Protein AF-A0AAW9I6Q6-F1 (afdb_monomer)

Structure (mmCIF, N/CA/C/O backbone):
data_AF-A0AAW9I6Q6-F1
#
_entry.id   AF-A0AAW9I6Q6-F1
#
loop_
_atom_site.group_PDB
_atom_site.id
_atom_site.type_symbol
_atom_site.label_atom_id
_atom_site.label_alt_id
_atom_site.label_comp_id
_atom_site.label_asym_id
_atom_site.label_entity_id
_atom_site.label_seq_id
_atom_site.pdbx_PDB_ins_code
_atom_site.Cartn_x
_atom_site.Cartn_y
_atom_site.Cartn_z
_atom_site.occupancy
_atom_site.B_iso_or_equiv
_atom_site.auth_seq_id
_atom_site.auth_comp_id
_atom_site.auth_asym_id
_atom_site.auth_atom_id
_atom_site.pdbx_PDB_model_num
ATOM 1 N N . SER A 1 1 ? 11.466 -28.532 4.888 1.00 68.56 1 SER A N 1
ATOM 2 C CA . SER A 1 1 ? 10.497 -27.424 4.770 1.00 68.56 1 SER A CA 1
ATOM 3 C C . SER A 1 1 ? 9.948 -27.413 3.351 1.00 68.56 1 SER A C 1
ATOM 5 O O . SER A 1 1 ? 10.729 -27.482 2.410 1.00 68.56 1 SER A O 1
ATOM 7 N N . GLN A 1 2 ? 8.627 -27.407 3.170 1.00 80.06 2 GLN A N 1
ATOM 8 C CA . GLN A 1 2 ? 8.021 -27.382 1.835 1.00 80.06 2 GLN A CA 1
ATOM 9 C C . GLN A 1 2 ? 7.893 -25.923 1.390 1.00 80.06 2 GLN A C 1
ATOM 11 O O . GLN A 1 2 ? 7.178 -25.141 2.013 1.00 80.06 2 GLN A O 1
ATOM 16 N N . ARG A 1 3 ? 8.654 -25.523 0.366 1.00 78.38 3 ARG A N 1
ATOM 17 C CA . ARG A 1 3 ? 8.535 -24.176 -0.209 1.00 78.38 3 ARG A CA 1
ATOM 18 C C . ARG A 1 3 ? 7.221 -24.087 -0.981 1.00 78.38 3 ARG A C 1
ATOM 20 O O . ARG A 1 3 ? 6.815 -25.059 -1.615 1.00 78.38 3 ARG A O 1
ATOM 27 N N . ARG A 1 4 ? 6.569 -22.924 -0.933 1.00 81.50 4 ARG A N 1
ATOM 28 C CA . ARG A 1 4 ? 5.367 -22.662 -1.730 1.00 81.50 4 ARG A CA 1
ATOM 29 C C . ARG A 1 4 ? 5.718 -22.808 -3.213 1.00 81.50 4 ARG A C 1
ATOM 31 O O . ARG A 1 4 ? 6.662 -22.174 -3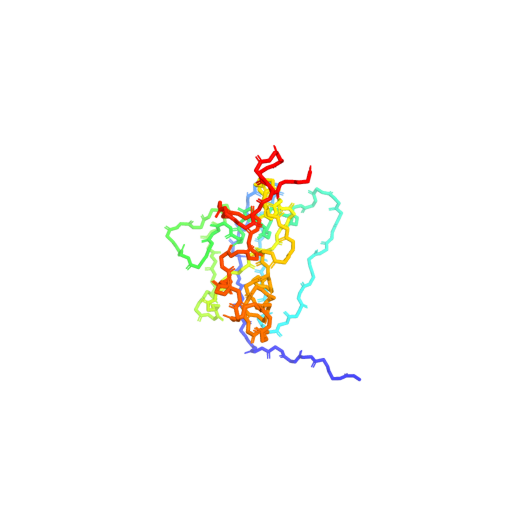.675 1.00 81.50 4 ARG A O 1
ATOM 38 N N . ALA A 1 5 ? 4.984 -23.656 -3.926 1.00 83.69 5 ALA A N 1
ATOM 39 C CA . ALA A 1 5 ? 5.107 -23.764 -5.373 1.00 83.69 5 ALA A CA 1
ATOM 40 C C . ALA A 1 5 ? 4.399 -22.572 -6.032 1.00 83.69 5 ALA A C 1
ATOM 42 O O . ALA A 1 5 ? 3.318 -22.171 -5.592 1.00 83.69 5 ALA A O 1
ATOM 43 N N . GLY A 1 6 ? 5.010 -22.005 -7.071 1.00 86.31 6 GLY A N 1
ATOM 44 C CA . GLY A 1 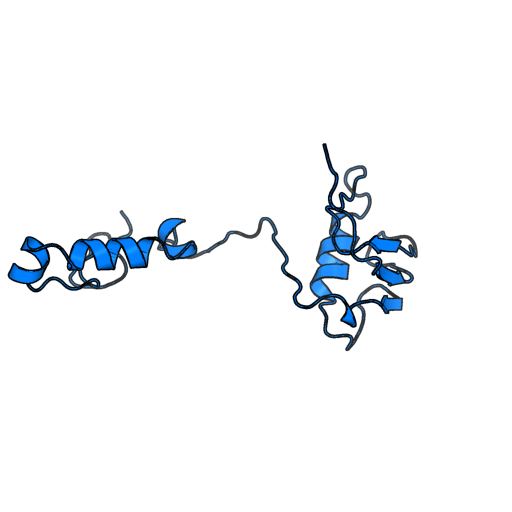6 ? 4.356 -20.994 -7.898 1.00 86.31 6 GLY A CA 1
ATOM 45 C C . GLY A 1 6 ? 3.161 -21.536 -8.664 1.00 86.31 6 GLY A C 1
ATOM 46 O O . GLY A 1 6 ? 2.957 -22.744 -8.765 1.00 86.31 6 GLY A O 1
ATOM 47 N N . ASN A 1 7 ? 2.408 -20.626 -9.272 1.00 91.44 7 ASN A N 1
ATOM 48 C CA . ASN A 1 7 ? 1.248 -20.970 -10.100 1.00 91.44 7 ASN A CA 1
ATOM 49 C C . ASN A 1 7 ? 1.588 -21.138 -11.599 1.00 91.44 7 ASN A C 1
ATOM 51 O O . ASN A 1 7 ? 0.680 -21.270 -12.414 1.00 91.44 7 ASN A O 1
ATOM 55 N N . GLY A 1 8 ? 2.876 -21.093 -11.966 1.00 92.81 8 GLY A N 1
ATOM 56 C CA . GLY A 1 8 ? 3.359 -21.211 -13.348 1.00 92.81 8 GLY A CA 1
ATOM 57 C C . GLY A 1 8 ? 3.151 -19.968 -14.223 1.00 92.81 8 GLY A C 1
ATOM 58 O O . GLY A 1 8 ? 3.551 -19.980 -15.382 1.00 92.81 8 GLY A O 1
ATOM 59 N N . ARG A 1 9 ? 2.551 -18.900 -13.688 1.00 96.00 9 ARG A N 1
ATOM 60 C CA . ARG A 1 9 ? 2.269 -17.652 -14.410 1.00 96.00 9 ARG A CA 1
ATOM 61 C C . ARG A 1 9 ? 3.360 -16.620 -14.138 1.00 96.00 9 ARG A C 1
ATOM 63 O O . ARG A 1 9 ? 3.998 -16.649 -13.084 1.00 96.00 9 ARG A O 1
ATOM 70 N N . LEU A 1 10 ? 3.558 -15.701 -15.077 1.00 96.25 10 LEU A N 1
ATOM 71 C CA . LEU A 1 10 ? 4.586 -14.663 -15.017 1.00 96.25 10 LEU A CA 1
ATOM 72 C C . LEU A 1 10 ? 3.949 -13.287 -15.207 1.00 96.25 10 LE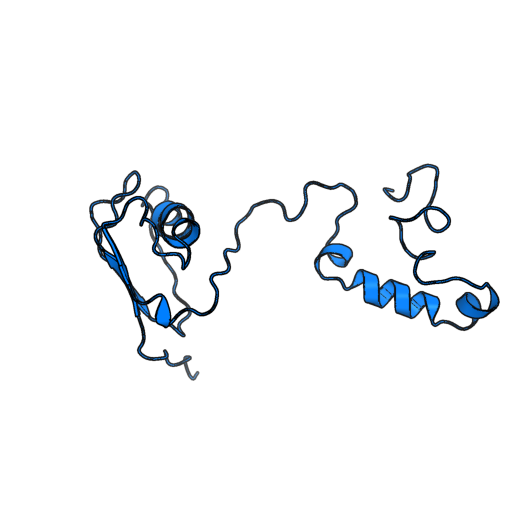U A C 1
ATOM 74 O O . LEU A 1 10 ? 2.984 -13.158 -15.952 1.00 96.25 10 LEU A O 1
ATOM 78 N N . LEU A 1 11 ? 4.524 -12.283 -14.555 1.00 95.25 11 LEU A N 1
ATOM 79 C CA . LEU A 1 11 ? 4.301 -10.872 -14.846 1.00 95.25 11 LEU A CA 1
ATOM 80 C C . LEU A 1 11 ? 5.602 -10.305 -15.414 1.00 95.25 11 LEU A C 1
ATOM 82 O O . LEU A 1 11 ? 6.624 -10.319 -14.724 1.00 95.25 11 LEU A O 1
ATOM 86 N N . THR A 1 12 ? 5.589 -9.846 -16.658 1.00 96.38 12 THR A N 1
ATOM 87 C CA . THR A 1 12 ? 6.803 -9.453 -17.380 1.00 96.38 12 THR A CA 1
ATOM 88 C C . THR A 1 12 ? 6.770 -7.975 -17.711 1.00 96.38 12 THR A C 1
ATOM 90 O O . THR A 1 12 ? 5.809 -7.494 -18.297 1.00 96.38 12 THR A O 1
ATOM 93 N N . ILE A 1 13 ? 7.840 -7.266 -17.356 1.00 95.50 13 ILE A N 1
ATOM 94 C CA . ILE A 1 13 ? 8.083 -5.879 -17.753 1.00 95.50 13 ILE A CA 1
ATOM 95 C C . ILE A 1 13 ? 9.056 -5.915 -18.931 1.00 95.50 13 ILE A C 1
ATOM 97 O O . ILE A 1 13 ? 10.190 -6.375 -18.771 1.00 95.50 13 ILE A O 1
ATOM 101 N N . GLU A 1 14 ? 8.620 -5.449 -20.097 1.00 96.06 14 GLU A N 1
ATOM 102 C CA . GLU A 1 14 ? 9.431 -5.354 -21.310 1.00 96.06 14 GLU A CA 1
ATOM 103 C C . GLU A 1 14 ? 10.086 -3.981 -21.428 1.00 96.06 14 GLU A C 1
ATOM 105 O O . GLU A 1 14 ? 9.409 -2.954 -21.374 1.00 96.06 14 GLU A O 1
ATOM 110 N N . ASP A 1 15 ? 11.396 -3.973 -21.672 1.00 96.62 15 ASP A N 1
ATOM 111 C CA . ASP A 1 15 ? 12.170 -2.768 -21.994 1.00 96.62 15 ASP A CA 1
ATOM 112 C C . ASP A 1 15 ? 11.962 -1.612 -20.995 1.00 96.62 15 ASP A C 1
ATOM 114 O O . ASP A 1 15 ? 11.612 -0.493 -21.358 1.00 96.62 15 ASP A O 1
ATOM 118 N N . ALA A 1 16 ? 12.146 -1.877 -19.703 1.00 96.75 16 ALA A N 1
ATOM 119 C CA . ALA A 1 16 ? 12.074 -0.867 -18.657 1.00 96.75 16 ALA A CA 1
ATOM 120 C C . ALA A 1 16 ? 13.248 0.120 -18.750 1.00 96.75 16 ALA A C 1
ATOM 122 O O . ALA A 1 16 ? 14.418 -0.254 -18.605 1.00 96.75 16 ALA A O 1
ATOM 123 N N . HIS A 1 17 ? 12.917 1.393 -18.939 1.00 96.25 17 HIS A N 1
ATOM 124 C CA . HIS A 1 17 ? 13.845 2.497 -19.187 1.00 96.25 17 HIS A CA 1
ATOM 125 C C . HIS A 1 17 ? 13.508 3.760 -18.368 1.00 96.25 17 HIS A C 1
ATOM 127 O O . HIS A 1 17 ? 14.016 4.846 -18.639 1.00 96.25 17 HIS A O 1
ATOM 133 N N . LEU A 1 18 ? 12.660 3.643 -17.338 1.00 95.31 18 LEU A N 1
ATOM 134 C CA . LEU A 1 18 ? 12.347 4.755 -16.439 1.00 95.31 18 LEU A CA 1
ATOM 135 C C . LEU A 1 18 ? 13.591 5.207 -15.641 1.00 95.31 18 LEU A C 1
ATOM 137 O O . LEU A 1 18 ? 14.248 4.405 -14.976 1.00 95.31 18 LEU A O 1
ATOM 141 N N . ARG A 1 19 ? 13.883 6.516 -15.652 1.00 93.88 19 ARG A N 1
ATOM 142 C CA . ARG A 1 19 ? 15.022 7.159 -14.959 1.00 93.88 19 ARG A CA 1
ATOM 143 C C . ARG A 1 19 ? 16.375 6.539 -15.332 1.00 93.88 19 ARG A C 1
ATOM 145 O O . ARG A 1 19 ? 16.898 6.825 -16.399 1.00 93.88 19 ARG A O 1
ATOM 152 N N . ASN A 1 20 ? 16.979 5.752 -14.440 1.00 92.12 20 ASN A N 1
ATOM 153 C CA . ASN A 1 20 ? 18.299 5.150 -14.636 1.00 92.12 20 ASN A CA 1
ATOM 154 C C . ASN A 1 20 ? 18.241 3.657 -15.003 1.00 92.12 20 ASN A C 1
ATOM 156 O O . ASN A 1 20 ? 19.286 2.997 -15.027 1.00 92.12 20 ASN A O 1
ATOM 160 N N . LEU A 1 21 ? 17.045 3.117 -15.266 1.00 96.06 21 LEU A N 1
ATOM 161 C CA . LEU A 1 21 ? 16.883 1.767 -15.797 1.00 96.06 21 LEU A CA 1
ATOM 162 C C . LEU A 1 21 ? 17.441 1.699 -17.224 1.00 96.06 21 LEU A C 1
ATOM 164 O O . LEU A 1 21 ? 17.232 2.593 -18.037 1.00 96.06 21 LEU A O 1
ATOM 168 N N . LYS A 1 22 ? 18.183 0.631 -17.519 1.00 95.62 22 LYS A N 1
ATOM 169 C CA . LYS A 1 22 ? 18.950 0.483 -18.762 1.00 95.62 22 LYS A CA 1
ATOM 170 C C . LYS A 1 22 ? 18.274 -0.484 -19.735 1.00 95.62 22 LYS A C 1
ATOM 172 O O . LYS A 1 22 ? 18.871 -1.507 -20.058 1.00 95.62 22 LYS A O 1
ATOM 177 N N . HIS A 1 23 ? 17.047 -0.183 -20.163 1.00 96.81 23 HIS A N 1
ATOM 178 C CA . HIS A 1 23 ? 16.310 -0.997 -21.144 1.00 96.81 23 HIS A CA 1
ATOM 179 C C . HIS A 1 23 ? 16.200 -2.478 -20.735 1.00 96.81 23 HIS A C 1
ATOM 181 O O . HIS A 1 23 ? 16.508 -3.397 -21.495 1.00 96.81 23 HIS A O 1
ATOM 187 N N . ILE A 1 24 ? 15.833 -2.727 -19.473 1.00 96.69 24 ILE A N 1
ATOM 188 C CA . ILE A 1 24 ? 15.837 -4.082 -18.904 1.00 96.69 24 ILE A CA 1
ATOM 189 C C . ILE A 1 24 ? 14.498 -4.785 -19.134 1.00 96.69 24 ILE A C 1
ATOM 191 O O . ILE A 1 24 ? 13.442 -4.198 -18.931 1.00 96.69 24 ILE A O 1
ATOM 195 N N . THR A 1 25 ? 14.534 -6.068 -19.490 1.00 97.31 25 THR A N 1
ATOM 196 C CA . THR A 1 25 ? 13.338 -6.924 -19.519 1.00 97.31 25 THR A CA 1
ATOM 197 C C . THR A 1 25 ? 13.424 -7.940 -18.389 1.00 97.31 25 THR A C 1
ATOM 199 O O . THR A 1 25 ? 14.433 -8.633 -18.261 1.00 97.31 25 THR A O 1
ATOM 202 N N . THR A 1 26 ? 12.392 -8.022 -17.549 1.00 96.25 26 THR A N 1
ATOM 203 C CA . THR A 1 26 ? 12.383 -8.906 -16.373 1.00 96.25 26 THR A CA 1
ATOM 204 C C . THR A 1 26 ? 11.019 -9.542 -16.157 1.00 96.25 26 THR A C 1
ATOM 206 O O . THR A 1 26 ? 9.994 -8.941 -16.465 1.00 96.25 26 THR A O 1
ATOM 209 N N . SER A 1 27 ? 11.007 -10.760 -15.614 1.00 96.69 27 SER A N 1
ATOM 210 C CA . SER A 1 27 ? 9.786 -11.519 -15.333 1.00 96.69 27 SER A CA 1
ATOM 211 C C . SER A 1 27 ? 9.706 -11.903 -13.860 1.00 96.69 27 SER A C 1
ATOM 213 O O . SER A 1 27 ? 10.664 -12.422 -13.286 1.00 96.69 27 SER A O 1
ATOM 215 N N . PHE A 1 28 ? 8.540 -11.684 -13.262 1.00 95.50 28 PHE A N 1
ATOM 216 C CA . PHE A 1 28 ? 8.218 -12.007 -11.879 1.00 95.50 28 PHE A CA 1
ATOM 217 C C . PHE A 1 28 ? 7.285 -13.225 -11.840 1.00 95.50 28 PHE A C 1
ATOM 219 O O . PHE A 1 28 ? 6.146 -13.130 -12.303 1.00 95.50 28 PHE A O 1
ATOM 226 N N . PRO A 1 29 ? 7.722 -14.381 -11.306 1.00 95.44 29 PRO A N 1
ATOM 227 C CA . PRO A 1 29 ? 6.862 -15.555 -11.212 1.00 95.44 29 PRO A CA 1
ATOM 228 C C . PRO A 1 29 ? 5.788 -15.396 -10.132 1.00 95.44 29 PRO A C 1
ATOM 230 O O . PRO A 1 29 ? 6.076 -15.196 -8.953 1.00 95.44 29 PRO A O 1
ATOM 233 N N . LEU A 1 30 ? 4.525 -15.543 -10.516 1.00 94.12 30 LEU A N 1
ATOM 234 C CA . LEU A 1 30 ? 3.397 -15.359 -9.612 1.00 94.12 30 LEU A CA 1
ATOM 235 C C . LEU A 1 30 ? 3.227 -16.553 -8.655 1.00 94.12 30 LEU A C 1
ATOM 237 O O . LEU A 1 30 ? 3.594 -17.699 -8.934 1.00 94.12 30 LEU A O 1
ATOM 241 N N . GLY A 1 31 ? 2.677 -16.272 -7.472 1.00 92.50 31 GLY A N 1
ATOM 242 C CA . GLY A 1 31 ? 2.547 -17.252 -6.386 1.00 92.50 31 GLY A CA 1
ATOM 243 C C . GLY A 1 31 ? 3.822 -17.461 -5.558 1.00 92.50 31 GLY A C 1
ATOM 244 O O . GLY A 1 31 ? 3.817 -18.287 -4.643 1.00 92.50 31 GLY A O 1
ATOM 245 N N . TRP A 1 32 ? 4.885 -16.701 -5.839 1.00 91.75 32 TRP A N 1
ATOM 246 C CA . TRP A 1 32 ? 6.136 -16.705 -5.081 1.00 91.75 32 TRP A CA 1
ATOM 247 C C . TRP A 1 32 ? 6.270 -15.474 -4.186 1.00 91.75 32 TRP A C 1
ATOM 249 O O . TRP A 1 32 ? 5.725 -14.411 -4.471 1.00 91.75 32 TRP A O 1
ATOM 259 N N . LEU A 1 33 ? 7.073 -15.614 -3.129 1.00 92.81 33 LEU A N 1
ATOM 260 C CA . LEU A 1 33 ? 7.687 -14.470 -2.463 1.00 92.81 33 LEU A CA 1
ATOM 261 C C . LEU A 1 33 ? 8.958 -14.104 -3.236 1.00 92.81 33 LEU A C 1
ATOM 263 O O . LEU A 1 33 ? 9.909 -14.888 -3.256 1.00 92.81 33 LEU A O 1
ATOM 267 N N . ILE A 1 34 ? 8.967 -12.935 -3.871 1.00 93.62 34 ILE A N 1
ATOM 268 C CA . ILE A 1 34 ? 10.094 -12.460 -4.678 1.00 93.62 34 ILE A CA 1
ATOM 269 C C . ILE A 1 34 ? 10.801 -11.334 -3.931 1.00 93.62 34 ILE A C 1
ATOM 271 O O . ILE A 1 34 ? 10.160 -10.417 -3.427 1.00 93.62 34 ILE A O 1
ATOM 275 N N . SER A 1 35 ? 12.131 -11.396 -3.891 1.00 95.44 35 SER A N 1
ATOM 276 C CA . SER A 1 35 ? 12.971 -10.315 -3.379 1.00 95.44 35 SER A CA 1
ATOM 277 C C . SER A 1 35 ? 13.765 -9.697 -4.523 1.00 95.44 35 SER A C 1
ATOM 279 O O . SER A 1 35 ? 14.423 -10.414 -5.277 1.00 95.44 35 SER A O 1
ATOM 281 N N . VAL A 1 36 ? 13.713 -8.370 -4.642 1.00 95.62 36 VAL A N 1
ATOM 282 C CA . VAL A 1 36 ? 14.532 -7.598 -5.584 1.00 95.62 36 VAL A CA 1
ATOM 283 C C . VAL A 1 36 ? 15.655 -6.932 -4.803 1.00 95.62 36 VAL A C 1
ATOM 285 O O . VAL A 1 36 ? 15.416 -6.097 -3.930 1.00 95.62 36 VAL A O 1
ATOM 288 N N . THR A 1 37 ? 16.893 -7.300 -5.115 1.00 96.00 37 THR A N 1
ATOM 289 C CA . THR A 1 37 ? 18.085 -6.873 -4.375 1.00 96.00 37 THR A CA 1
ATOM 290 C C . THR A 1 37 ? 19.036 -6.067 -5.258 1.00 96.00 37 THR A C 1
ATOM 292 O O . THR A 1 37 ? 18.859 -5.958 -6.470 1.00 96.00 37 THR A O 1
ATOM 295 N N . GLY A 1 38 ? 20.015 -5.410 -4.631 1.00 94.62 38 GLY A N 1
ATOM 296 C CA . GLY A 1 38 ? 20.984 -4.548 -5.309 1.00 94.62 38 GLY A CA 1
ATOM 297 C C . GLY A 1 38 ? 21.374 -3.332 -4.470 1.00 94.62 38 GLY A C 1
ATOM 298 O O . GLY A 1 38 ? 20.651 -2.939 -3.552 1.00 94.62 38 GLY A O 1
ATOM 299 N N . VAL A 1 39 ? 22.507 -2.714 -4.802 1.00 95.94 39 VAL A N 1
ATOM 300 C CA . VAL A 1 39 ? 23.057 -1.541 -4.095 1.00 95.94 39 VAL A CA 1
ATOM 301 C C . VAL A 1 39 ? 22.120 -0.327 -4.134 1.00 95.94 39 VAL A C 1
ATOM 303 O O . VAL A 1 39 ? 21.214 -0.249 -4.968 1.00 95.94 39 VAL A O 1
ATOM 306 N N . SER A 1 40 ? 22.298 0.633 -3.223 1.00 94.06 40 SER A N 1
ATOM 307 C CA . SER A 1 40 ? 21.535 1.889 -3.267 1.00 94.06 40 SER A CA 1
ATOM 308 C C . SER A 1 40 ? 21.711 2.586 -4.624 1.00 94.06 40 SER A C 1
ATOM 310 O O . SER A 1 40 ? 22.788 2.541 -5.211 1.00 94.06 40 SER A O 1
ATOM 312 N N . GLY A 1 41 ? 20.634 3.167 -5.158 1.00 93.00 41 GLY A N 1
ATOM 313 C CA . GLY A 1 41 ? 20.639 3.803 -6.481 1.00 93.00 41 GLY A CA 1
ATOM 314 C C . GLY A 1 41 ? 20.575 2.850 -7.683 1.00 93.00 41 GLY A C 1
ATOM 315 O O . GLY A 1 41 ? 20.470 3.317 -8.810 1.00 93.00 41 GLY A O 1
ATOM 316 N N . SER A 1 42 ? 20.550 1.525 -7.494 1.00 94.31 42 SER A N 1
ATOM 317 C CA . SER A 1 42 ? 20.522 0.561 -8.612 1.00 94.31 42 SER A CA 1
ATOM 318 C C . SER A 1 42 ? 19.203 0.496 -9.407 1.00 94.31 42 SER A C 1
ATOM 320 O O . SER A 1 42 ? 19.085 -0.333 -10.300 1.00 94.31 42 SER A O 1
ATOM 322 N N . GLY A 1 43 ? 18.195 1.307 -9.061 1.00 94.81 43 GLY A N 1
ATOM 323 C CA . GLY A 1 43 ? 16.908 1.358 -9.769 1.00 94.81 43 GLY A CA 1
ATOM 324 C C . GLY A 1 43 ? 15.803 0.433 -9.236 1.00 94.81 43 GLY A C 1
ATOM 325 O O . GLY A 1 43 ? 14.733 0.383 -9.826 1.00 94.81 43 GLY A O 1
ATOM 326 N N . LYS A 1 44 ? 16.000 -0.269 -8.106 1.00 95.62 44 LYS A N 1
ATOM 327 C CA . LYS A 1 44 ? 14.990 -1.196 -7.528 1.00 95.62 44 LYS A CA 1
ATOM 328 C C . LYS A 1 44 ? 13.644 -0.524 -7.252 1.00 95.62 44 LYS A C 1
ATOM 330 O O . LYS A 1 44 ? 12.612 -1.021 -7.683 1.00 95.62 44 LYS A O 1
ATOM 335 N N . SER A 1 45 ? 13.668 0.604 -6.538 1.00 93.94 45 SER A N 1
ATOM 336 C CA . SER A 1 45 ? 12.453 1.351 -6.200 1.00 93.94 45 SER A CA 1
ATOM 337 C C . SER A 1 45 ? 11.784 1.908 -7.451 1.00 93.94 45 SER A C 1
ATOM 339 O O . SER A 1 45 ? 10.568 1.871 -7.552 1.00 93.94 45 SER A O 1
ATOM 341 N N . THR A 1 46 ? 12.581 2.324 -8.437 1.00 94.81 46 THR A N 1
ATOM 342 C CA . THR A 1 46 ? 12.070 2.784 -9.730 1.00 94.81 46 THR A CA 1
ATOM 343 C C . THR A 1 46 ? 11.390 1.677 -10.513 1.00 94.81 46 THR A C 1
ATOM 345 O O . THR A 1 46 ? 10.323 1.901 -11.062 1.00 94.81 46 THR A O 1
ATOM 348 N N . LEU A 1 47 ? 11.947 0.469 -10.512 1.00 94.75 47 LEU A N 1
ATOM 349 C CA . LEU A 1 47 ? 11.322 -0.679 -11.156 1.00 94.75 47 LEU A CA 1
ATOM 350 C C . LEU A 1 47 ? 10.004 -1.083 -10.475 1.00 94.75 47 LEU A C 1
ATOM 352 O O . LEU A 1 47 ? 9.026 -1.364 -11.159 1.00 94.75 47 LEU A O 1
ATOM 356 N N . LEU A 1 48 ? 9.982 -1.142 -9.140 1.00 93.00 48 LEU A N 1
ATOM 357 C CA . LEU A 1 48 ? 8.845 -1.688 -8.392 1.00 93.00 48 LEU A CA 1
ATOM 358 C C . LEU A 1 48 ? 7.742 -0.666 -8.107 1.00 93.00 48 LEU A C 1
ATOM 360 O O . LEU A 1 48 ? 6.573 -0.975 -8.296 1.00 93.00 48 LEU A O 1
ATOM 364 N N . PHE A 1 49 ? 8.100 0.524 -7.633 1.00 91.31 49 PHE A N 1
ATOM 365 C CA . PHE A 1 49 ? 7.130 1.534 -7.216 1.00 91.31 49 PHE A CA 1
ATOM 366 C C . PHE A 1 49 ? 6.823 2.490 -8.364 1.00 91.31 49 PHE A C 1
ATOM 368 O O . PHE A 1 49 ? 5.688 2.571 -8.802 1.00 91.31 49 PHE A O 1
ATOM 375 N N . ASP A 1 50 ? 7.837 3.149 -8.924 1.00 91.12 50 ASP A N 1
ATOM 376 C CA . ASP A 1 50 ? 7.587 4.204 -9.916 1.00 91.12 50 ASP A CA 1
ATOM 377 C C . ASP A 1 50 ? 7.149 3.678 -11.295 1.00 91.12 50 ASP A C 1
ATOM 379 O O . ASP A 1 50 ? 6.587 4.432 -12.083 1.00 91.12 50 ASP A O 1
ATOM 383 N N . LEU A 1 51 ? 7.450 2.414 -11.607 1.00 92.25 51 LEU A N 1
ATOM 384 C CA . LEU A 1 51 ? 7.106 1.777 -12.878 1.00 92.25 51 LEU A CA 1
ATOM 385 C C . LEU A 1 51 ? 5.996 0.746 -12.682 1.00 92.25 51 LEU A C 1
ATOM 387 O O . LEU A 1 51 ? 4.897 0.938 -13.194 1.00 92.25 51 LEU A O 1
ATOM 391 N N . LEU A 1 52 ? 6.260 -0.349 -11.959 1.00 91.56 52 LEU A N 1
ATOM 392 C CA . LEU A 1 52 ? 5.294 -1.445 -11.858 1.00 91.56 52 LEU A CA 1
ATOM 393 C C . LEU A 1 52 ? 4.036 -1.046 -11.072 1.00 91.56 52 LEU A C 1
ATOM 395 O O . LEU A 1 52 ? 2.937 -1.392 -11.500 1.00 91.56 52 LEU A O 1
ATOM 399 N N . ALA A 1 53 ? 4.181 -0.330 -9.950 1.00 89.81 53 ALA A N 1
ATOM 400 C CA . ALA A 1 53 ? 3.031 0.060 -9.140 1.00 89.81 53 ALA A CA 1
ATOM 401 C C . ALA A 1 53 ? 2.166 1.137 -9.811 1.00 89.81 53 ALA A C 1
ATOM 403 O O . ALA A 1 53 ? 0.945 1.001 -9.832 1.00 89.81 53 ALA A O 1
ATOM 404 N N . GLU A 1 54 ? 2.798 2.156 -10.397 1.00 88.25 54 GLU A N 1
ATOM 405 C CA . GLU A 1 54 ? 2.105 3.249 -11.096 1.00 88.25 54 GLU A CA 1
ATOM 406 C C . GLU A 1 54 ? 1.469 2.817 -12.423 1.00 88.25 54 GLU A C 1
ATOM 408 O O . GLU A 1 54 ? 0.442 3.363 -12.813 1.00 88.25 54 GLU A O 1
ATOM 413 N N . SER A 1 55 ? 2.031 1.815 -13.112 1.00 84.38 55 SER A N 1
ATOM 414 C CA . SER A 1 55 ? 1.414 1.293 -14.343 1.00 84.38 55 SER A CA 1
ATOM 415 C C . SER A 1 55 ? 0.058 0.630 -14.075 1.00 84.38 55 SER A C 1
ATOM 417 O O . SER A 1 55 ? -0.776 0.579 -14.974 1.00 84.38 55 SER A O 1
ATOM 419 N N . GLY A 1 56 ? -0.175 0.134 -12.851 1.00 75.62 56 GLY A N 1
ATOM 420 C CA . GLY A 1 56 ? -1.409 -0.552 -12.470 1.00 75.62 56 GLY A CA 1
ATOM 421 C C . GLY A 1 56 ? -1.740 -1.763 -13.354 1.00 75.62 56 GLY A C 1
ATOM 422 O O . GLY A 1 56 ? -0.967 -2.175 -14.213 1.00 75.62 56 GLY A O 1
ATOM 423 N N . SER A 1 57 ? -2.925 -2.346 -13.160 1.00 67.50 57 SER A N 1
ATOM 424 C CA . SER A 1 57 ? -3.477 -3.345 -14.092 1.00 67.50 57 SER A CA 1
ATOM 425 C C . SER A 1 57 ? -4.090 -2.716 -15.348 1.00 67.50 57 SER A C 1
ATOM 427 O O . SER A 1 57 ? -4.505 -3.435 -16.257 1.00 67.50 57 SER A O 1
ATOM 429 N N . ASP A 1 58 ? -4.209 -1.388 -15.373 1.00 64.19 58 ASP A N 1
ATOM 430 C CA . ASP A 1 58 ? -4.884 -0.648 -16.429 1.00 64.19 58 ASP A CA 1
ATOM 431 C C . ASP A 1 58 ? -3.873 -0.314 -17.534 1.00 64.19 58 ASP A C 1
ATOM 433 O O . ASP A 1 58 ? -3.069 0.606 -17.429 1.00 64.19 58 ASP A O 1
ATOM 437 N N . GLN A 1 59 ? -3.889 -1.116 -18.600 1.00 62.41 59 GLN A N 1
ATOM 438 C CA . GLN A 1 59 ? -2.897 -1.140 -19.687 1.00 62.41 59 GLN A CA 1
ATOM 439 C C . GLN A 1 59 ? -2.875 0.130 -20.563 1.00 62.41 59 GLN A C 1
ATOM 441 O O . GLN A 1 59 ? -2.282 0.126 -21.642 1.00 62.41 59 GLN A O 1
ATOM 446 N N . SER A 1 60 ? -3.556 1.202 -20.152 1.00 59.72 60 SER A N 1
ATOM 447 C CA . SER A 1 60 ? -3.892 2.333 -21.016 1.00 59.72 60 SER A CA 1
ATOM 448 C C . SER A 1 60 ? -2.672 3.123 -21.491 1.00 59.72 60 SER A C 1
ATOM 450 O O . SER A 1 60 ? -2.702 3.622 -22.616 1.00 59.72 60 SER A O 1
ATOM 452 N N . THR A 1 61 ? -1.563 3.169 -20.740 1.00 65.75 61 THR A N 1
ATOM 453 C CA . THR A 1 61 ? -0.226 3.462 -21.296 1.00 65.75 61 THR A CA 1
ATOM 454 C C . THR A 1 61 ? 0.883 3.044 -20.314 1.00 65.75 61 THR A C 1
ATOM 456 O O . THR A 1 61 ? 0.967 3.624 -19.232 1.00 65.75 61 THR A O 1
ATOM 459 N N . PRO A 1 62 ? 1.765 2.083 -20.648 1.00 73.38 62 PRO A N 1
ATOM 460 C CA . PRO A 1 62 ? 2.913 1.758 -19.802 1.00 73.38 62 PRO A CA 1
ATOM 461 C C . PRO A 1 62 ? 3.857 2.965 -19.681 1.00 73.38 62 PRO A C 1
ATOM 463 O O . PRO A 1 62 ? 4.283 3.541 -20.683 1.00 73.38 62 PRO A O 1
ATOM 466 N N . ILE A 1 63 ? 4.199 3.355 -18.451 1.00 83.19 63 ILE A N 1
ATOM 467 C CA . ILE A 1 63 ? 5.113 4.475 -18.190 1.00 83.19 63 ILE A CA 1
ATOM 468 C C . ILE A 1 63 ? 6.532 3.931 -18.037 1.00 83.19 63 ILE A C 1
ATOM 470 O O . ILE A 1 63 ? 6.803 3.096 -17.179 1.00 83.19 63 ILE A O 1
ATOM 474 N N . GLY A 1 64 ? 7.464 4.417 -18.860 1.00 90.94 64 GLY A N 1
ATOM 475 C CA . GLY A 1 64 ? 8.888 4.084 -18.736 1.00 90.94 64 GLY A CA 1
ATOM 476 C C . GLY A 1 64 ? 9.225 2.606 -18.974 1.00 90.94 64 GLY A C 1
ATOM 477 O O . GLY A 1 64 ? 10.246 2.119 -18.482 1.00 90.94 64 GLY A O 1
ATOM 478 N N . CYS A 1 65 ? 8.372 1.900 -19.714 1.00 94.50 65 CYS A N 1
ATOM 479 C CA . CYS A 1 65 ? 8.628 0.590 -20.303 1.00 94.50 65 CYS A CA 1
ATOM 480 C C . CYS A 1 65 ? 7.870 0.456 -21.630 1.00 94.50 65 CYS A C 1
ATOM 482 O O . CYS A 1 65 ? 6.998 1.269 -21.934 1.00 94.50 65 CYS A O 1
ATOM 484 N N . LYS A 1 66 ? 8.205 -0.554 -22.434 1.00 94.06 66 LYS A N 1
ATOM 485 C CA . LYS A 1 66 ? 7.502 -0.831 -23.695 1.00 94.06 66 LYS A CA 1
ATOM 486 C C . LYS A 1 66 ? 6.135 -1.464 -23.451 1.00 94.06 66 LYS A C 1
ATOM 488 O O . LYS A 1 66 ? 5.165 -1.098 -24.106 1.00 94.06 66 LYS A O 1
ATOM 493 N N . ALA A 1 67 ? 6.070 -2.442 -22.552 1.00 92.69 67 ALA A N 1
ATOM 494 C CA . ALA A 1 67 ? 4.846 -3.160 -22.220 1.00 92.69 67 ALA A CA 1
ATOM 495 C C . ALA A 1 67 ? 4.987 -3.884 -20.880 1.00 92.69 67 ALA A C 1
ATOM 497 O O . ALA A 1 67 ? 6.093 -4.231 -20.463 1.00 92.69 67 ALA A O 1
ATOM 498 N N . ILE A 1 68 ? 3.851 -4.170 -20.245 1.00 93.00 68 ILE A N 1
ATOM 499 C CA . ILE A 1 68 ? 3.777 -5.112 -19.130 1.00 93.00 68 ILE A CA 1
ATOM 500 C C . ILE A 1 68 ? 2.732 -6.174 -19.477 1.00 93.00 68 ILE A C 1
ATOM 502 O O . ILE A 1 68 ? 1.583 -5.842 -19.767 1.00 93.00 68 ILE A O 1
ATOM 506 N N . THR A 1 69 ? 3.133 -7.443 -19.470 1.00 93.38 69 THR A N 1
ATOM 507 C CA . THR A 1 69 ? 2.293 -8.597 -19.834 1.00 93.38 69 THR A CA 1
ATOM 508 C C . THR A 1 69 ? 2.101 -9.529 -18.638 1.00 93.38 69 THR A C 1
ATOM 510 O O . THR A 1 69 ? 2.923 -9.541 -17.720 1.00 93.38 69 THR A O 1
ATOM 513 N N . GLY A 1 70 ? 1.007 -10.299 -18.614 1.00 93.12 70 GLY A N 1
ATOM 514 C CA . GLY A 1 70 ? 0.669 -11.185 -17.492 1.00 93.12 70 GLY A CA 1
ATOM 515 C C . GLY A 1 70 ? -0.302 -10.587 -16.466 1.00 93.12 70 GLY A C 1
ATOM 516 O O . GLY A 1 70 ? -0.583 -11.218 -15.443 1.00 93.12 70 GLY A O 1
ATOM 517 N N . TRP A 1 71 ? -0.837 -9.386 -16.717 1.00 91.69 71 TRP A N 1
ATOM 518 C CA . TRP A 1 71 ? -1.817 -8.727 -15.842 1.00 91.69 71 TRP A CA 1
ATOM 519 C C . TRP A 1 71 ? -3.111 -9.522 -15.673 1.00 91.69 71 TRP A C 1
ATOM 521 O O . TRP A 1 71 ? -3.702 -9.493 -14.601 1.00 91.69 71 TRP A O 1
ATOM 531 N N . GLU A 1 72 ? -3.517 -10.309 -16.668 1.00 91.12 72 GLU A N 1
ATOM 532 C CA . GLU A 1 72 ? -4.675 -11.209 -16.591 1.00 91.12 72 GLU A CA 1
ATOM 533 C C . GLU A 1 72 ? -4.543 -12.272 -15.486 1.00 91.12 72 GLU A C 1
ATOM 535 O O . GLU A 1 72 ? -5.524 -12.879 -15.054 1.00 91.12 72 GLU A O 1
ATOM 540 N N . SER A 1 73 ? -3.320 -12.495 -15.004 1.00 92.19 73 SER A N 1
ATOM 541 C CA . SER A 1 73 ? -3.020 -13.394 -13.894 1.00 92.19 73 SER A CA 1
ATOM 542 C C . SER A 1 73 ? -3.000 -12.700 -12.526 1.00 92.19 73 SER A C 1
ATOM 544 O O . SER A 1 73 ? -2.823 -13.385 -11.513 1.00 92.19 73 SER A O 1
ATOM 546 N N . VAL A 1 74 ? -3.180 -11.377 -12.481 1.00 89.94 74 VAL A N 1
ATOM 547 C CA . VAL A 1 74 ? -3.131 -10.534 -11.280 1.00 89.94 74 VAL A CA 1
ATOM 548 C C . VAL A 1 74 ? -4.515 -9.936 -11.029 1.00 89.94 74 VAL A C 1
ATOM 550 O O . VAL A 1 74 ? -4.978 -9.081 -11.770 1.00 89.94 74 VAL A O 1
ATOM 553 N N . GLY A 1 75 ? -5.187 -10.381 -9.963 1.00 89.00 75 GLY A N 1
ATOM 554 C CA . GLY A 1 75 ? -6.534 -9.893 -9.637 1.00 89.00 75 GLY A CA 1
ATOM 555 C C . GLY A 1 75 ? -6.551 -8.486 -9.036 1.00 89.00 75 GLY A C 1
ATOM 556 O O . GLY A 1 75 ? -7.398 -7.673 -9.384 1.00 89.00 75 GLY A O 1
ATOM 557 N N . GLN A 1 76 ? -5.616 -8.196 -8.132 1.00 88.62 76 GLN A N 1
ATOM 558 C CA . GLN A 1 76 ? -5.468 -6.881 -7.518 1.00 88.62 76 GLN A CA 1
ATOM 559 C C . GLN A 1 76 ? -3.992 -6.611 -7.247 1.00 88.62 76 GLN A C 1
ATOM 561 O O . GLN A 1 76 ? -3.268 -7.482 -6.758 1.00 88.62 76 GLN A O 1
ATOM 566 N N . LEU A 1 77 ? -3.571 -5.384 -7.530 1.00 88.69 77 LEU A N 1
ATOM 567 C CA . LEU A 1 77 ? -2.276 -4.860 -7.139 1.00 88.69 77 LEU A CA 1
ATOM 568 C C . LEU A 1 77 ? -2.434 -4.048 -5.850 1.00 88.69 77 LEU A C 1
ATOM 570 O O . LEU A 1 77 ? -3.257 -3.137 -5.779 1.00 88.69 77 LEU A O 1
ATOM 574 N N . ILE A 1 78 ? -1.656 -4.395 -4.826 1.00 90.38 78 ILE A N 1
ATOM 575 C CA . ILE A 1 78 ? -1.602 -3.659 -3.562 1.00 90.38 78 ILE A CA 1
ATOM 576 C C . ILE A 1 78 ? -0.156 -3.253 -3.330 1.00 90.38 78 ILE A C 1
ATOM 578 O O . ILE A 1 78 ? 0.724 -4.107 -3.205 1.00 90.38 78 ILE A O 1
ATOM 582 N N . THR A 1 79 ? 0.065 -1.949 -3.237 1.00 89.94 79 THR A N 1
ATOM 583 C CA . THR A 1 79 ? 1.369 -1.373 -2.924 1.00 89.94 79 THR A CA 1
ATOM 584 C C . THR A 1 79 ? 1.391 -0.980 -1.459 1.00 89.94 79 THR A C 1
ATOM 586 O O . THR A 1 79 ? 0.513 -0.262 -0.989 1.00 89.94 79 THR A O 1
ATOM 589 N N . VAL A 1 80 ? 2.397 -1.464 -0.736 1.00 88.44 80 VAL A N 1
ATOM 590 C CA . VAL A 1 80 ? 2.657 -1.073 0.651 1.00 88.44 80 VAL A CA 1
ATOM 591 C C . VAL A 1 80 ? 3.998 -0.359 0.673 1.00 88.44 80 VAL A C 1
ATOM 593 O O . VAL A 1 80 ? 5.031 -0.967 0.387 1.00 88.44 80 VAL A O 1
ATOM 596 N N . ASP A 1 81 ? 3.970 0.933 0.975 1.00 84.31 81 ASP A N 1
ATOM 597 C CA . ASP A 1 81 ? 5.139 1.801 1.023 1.00 84.31 81 ASP A CA 1
ATOM 598 C C . ASP A 1 81 ? 5.360 2.356 2.444 1.00 84.31 81 ASP A C 1
ATOM 600 O O . ASP A 1 81 ? 4.799 1.865 3.426 1.00 84.31 81 ASP A O 1
ATOM 604 N N . GLN A 1 82 ? 6.240 3.350 2.564 1.00 79.69 82 GLN A N 1
ATOM 605 C CA . GLN A 1 82 ? 6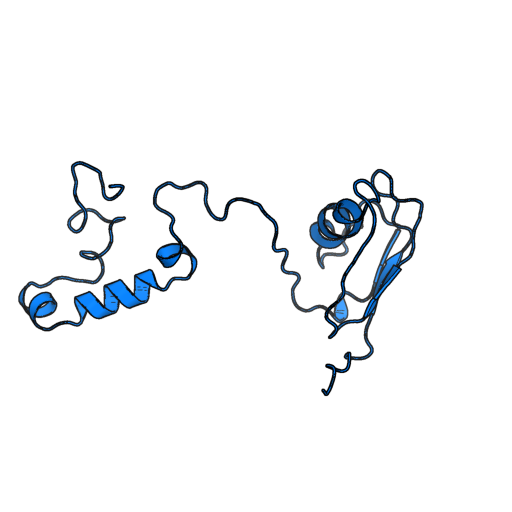.513 4.040 3.829 1.00 79.69 82 GLN A CA 1
ATOM 606 C C . GLN A 1 82 ? 5.706 5.334 3.978 1.00 79.69 82 GLN A C 1
ATOM 608 O O . GLN A 1 82 ? 6.010 6.149 4.854 1.00 79.69 82 GLN A O 1
ATOM 613 N N . SER A 1 83 ? 4.707 5.563 3.124 1.00 79.94 83 SER A N 1
ATOM 614 C CA . SER A 1 83 ? 3.863 6.740 3.248 1.00 79.94 83 SER A CA 1
ATOM 615 C C . SER A 1 83 ? 3.125 6.683 4.588 1.00 79.94 83 SER A C 1
ATOM 617 O O . SER A 1 83 ? 2.650 5.621 5.001 1.00 79.94 83 SER A O 1
ATOM 619 N N . PRO A 1 84 ? 3.039 7.806 5.321 1.00 72.69 84 PRO A N 1
ATOM 620 C CA . PRO A 1 84 ? 2.351 7.818 6.599 1.00 72.69 84 PRO A CA 1
ATOM 621 C C . PRO A 1 84 ? 0.892 7.409 6.398 1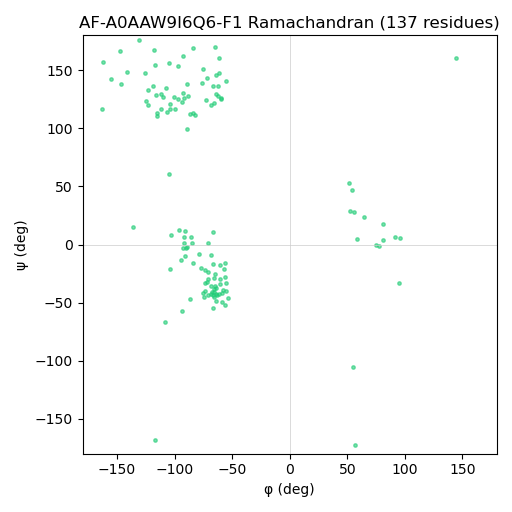.00 72.69 84 PRO A C 1
ATOM 623 O O . PRO A 1 84 ? 0.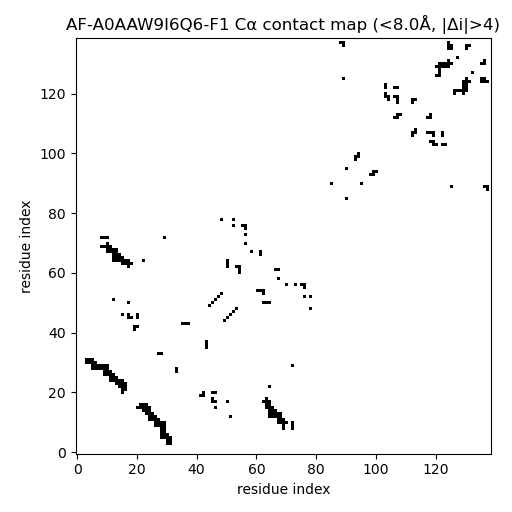168 8.014 5.610 1.00 72.69 84 PRO A O 1
ATOM 626 N N . VAL A 1 85 ? 0.471 6.397 7.160 1.00 67.31 85 VAL A N 1
ATOM 627 C CA . VAL A 1 85 ? -0.854 5.761 7.079 1.00 67.31 85 VAL A CA 1
ATOM 628 C C . VAL A 1 85 ? -2.002 6.764 7.263 1.00 67.31 85 VAL A C 1
ATOM 630 O O . VAL A 1 85 ? -3.095 6.581 6.736 1.00 67.31 85 VAL A O 1
ATOM 633 N N . SER A 1 86 ? -1.763 7.852 7.994 1.00 61.53 86 SER A N 1
ATOM 634 C CA . SER A 1 86 ? -2.686 8.975 8.093 1.00 61.53 86 SER A CA 1
ATOM 635 C C . SER A 1 86 ? -1.936 10.251 8.450 1.00 61.53 86 SER A C 1
ATOM 637 O O . SER A 1 86 ? -1.014 10.238 9.263 1.00 61.53 86 SER A O 1
ATOM 639 N N . ARG A 1 87 ? -2.363 11.374 7.865 1.00 62.78 87 ARG A N 1
ATOM 640 C CA . ARG A 1 87 ? -1.939 12.725 8.272 1.00 62.78 87 ARG A CA 1
ATOM 641 C C . ARG A 1 87 ? -2.856 13.330 9.343 1.00 62.78 87 ARG A C 1
ATOM 643 O O . ARG A 1 87 ? -2.611 14.445 9.793 1.00 62.78 87 ARG A O 1
ATOM 650 N N . MET A 1 88 ? -3.930 12.638 9.727 1.00 66.56 88 MET A N 1
ATOM 651 C CA . MET A 1 88 ? -4.903 13.136 10.697 1.00 66.56 88 MET A CA 1
ATOM 652 C C . MET A 1 88 ? -4.484 12.772 12.119 1.00 66.56 88 MET A C 1
ATOM 654 O O . MET A 1 88 ? -4.300 11.603 12.442 1.00 66.56 88 MET A O 1
ATOM 658 N N . GLN A 1 89 ? -4.440 13.773 13.000 1.00 63.09 89 GLN A N 1
ATOM 659 C CA . GLN A 1 89 ? -4.097 13.622 14.423 1.00 63.09 89 GLN A CA 1
ATOM 660 C C . GLN A 1 89 ? -4.996 12.628 15.182 1.00 63.09 89 GLN A C 1
ATOM 662 O O . GLN A 1 89 ? -4.613 12.113 16.224 1.00 63.09 89 GLN A O 1
ATOM 667 N N . ARG A 1 90 ? -6.193 12.346 14.655 1.00 72.94 90 ARG A N 1
ATOM 668 C CA . ARG A 1 90 ? -7.179 11.422 15.237 1.00 72.94 90 ARG A CA 1
ATOM 669 C C . ARG A 1 90 ? -7.009 9.971 14.776 1.00 72.94 90 ARG A C 1
ATOM 671 O O . ARG A 1 90 ? -7.777 9.108 15.192 1.00 72.94 90 ARG A O 1
ATOM 678 N N . SER A 1 91 ? -6.050 9.692 13.899 1.00 78.75 91 SER A N 1
ATOM 679 C CA . SER A 1 91 ? -5.785 8.339 13.423 1.00 78.75 91 SER A CA 1
ATOM 680 C C . SER A 1 91 ? -4.736 7.652 14.283 1.00 78.75 91 SER A C 1
ATOM 682 O O . SER A 1 91 ? -3.617 8.127 14.442 1.00 78.75 91 SER A O 1
ATOM 684 N N . ASN A 1 92 ? -5.090 6.477 14.780 1.00 82.56 92 ASN A N 1
ATOM 685 C CA . ASN A 1 92 ? -4.179 5.532 15.407 1.00 82.56 92 ASN A CA 1
ATOM 686 C C . ASN A 1 92 ? -4.382 4.126 14.817 1.00 82.56 92 ASN A C 1
ATOM 688 O O . ASN A 1 92 ? -5.286 3.889 14.010 1.00 82.56 92 ASN A O 1
ATOM 692 N N . ILE A 1 93 ? -3.553 3.177 15.249 1.00 84.31 93 ILE A N 1
ATOM 693 C CA . ILE A 1 93 ? -3.598 1.783 14.784 1.00 84.31 93 ILE A CA 1
ATOM 694 C C . ILE A 1 93 ? -4.989 1.162 14.977 1.00 84.31 93 ILE A C 1
ATOM 696 O O . ILE A 1 93 ? -5.469 0.464 14.087 1.00 84.31 93 ILE A O 1
ATOM 700 N N . ALA A 1 94 ? -5.668 1.445 16.093 1.00 82.62 94 ALA A N 1
ATOM 701 C CA . ALA A 1 94 ? -6.989 0.889 16.380 1.00 82.62 94 ALA A CA 1
ATOM 702 C C . ALA A 1 94 ? -8.071 1.432 15.432 1.00 82.62 94 ALA A C 1
ATOM 704 O O . ALA A 1 94 ? -8.963 0.686 15.038 1.00 82.62 94 ALA A O 1
ATOM 705 N N . THR A 1 95 ? -7.990 2.707 15.036 1.00 83.00 95 THR A N 1
ATOM 706 C CA . THR A 1 95 ? -8.888 3.275 14.014 1.00 83.00 95 THR A CA 1
ATOM 707 C C . THR A 1 95 ? -8.555 2.802 12.604 1.00 83.00 9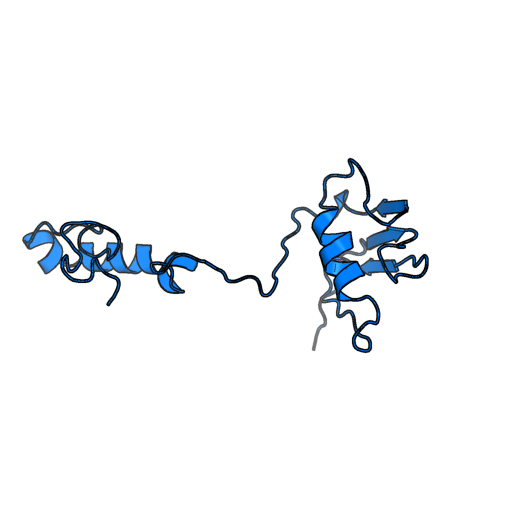5 THR A C 1
ATOM 709 O O . THR A 1 95 ? -9.462 2.633 11.802 1.00 83.00 95 THR A O 1
ATOM 712 N N . TYR A 1 96 ? -7.276 2.563 12.300 1.00 81.56 96 TYR A N 1
ATOM 713 C CA . TYR A 1 96 ? -6.847 2.117 10.973 1.00 81.56 96 TYR A CA 1
ATOM 714 C C . TYR A 1 96 ? -7.210 0.653 10.701 1.00 81.56 96 TYR A C 1
ATOM 716 O O . TYR A 1 96 ? -7.643 0.304 9.612 1.00 81.56 96 TYR A O 1
ATOM 724 N N . THR A 1 97 ? -7.060 -0.201 11.712 1.00 86.38 97 THR A N 1
ATOM 725 C CA . THR A 1 97 ? -7.381 -1.637 11.637 1.00 86.38 97 THR A CA 1
ATOM 726 C C . THR A 1 97 ? -8.857 -1.943 11.905 1.00 86.38 97 THR A C 1
ATOM 728 O O . THR A 1 97 ? -9.233 -3.108 11.961 1.00 86.38 97 THR A O 1
ATOM 731 N N . ASP A 1 98 ? -9.674 -0.912 12.139 1.00 88.00 98 ASP A N 1
ATOM 732 C CA . ASP A 1 98 ? -11.085 -0.977 12.553 1.00 88.00 98 ASP A CA 1
ATOM 733 C C . ASP A 1 98 ? -11.367 -1.734 13.873 1.00 88.00 98 ASP A C 1
ATOM 735 O O . ASP A 1 98 ? -12.506 -1.833 14.337 1.00 88.00 98 ASP A O 1
ATOM 739 N N . VAL A 1 99 ? -10.321 -2.175 14.581 1.00 92.62 99 VAL A N 1
ATOM 740 C CA . VAL A 1 99 ? -10.430 -2.780 15.920 1.00 92.62 99 VAL A CA 1
ATOM 741 C C . VAL A 1 99 ? -11.155 -1.844 16.892 1.00 92.62 99 VAL A C 1
ATOM 743 O O . VAL A 1 99 ? -11.918 -2.296 17.748 1.00 92.62 99 VAL A O 1
ATOM 746 N N . TYR A 1 100 ? -10.990 -0.529 16.737 1.00 93.31 100 TYR A N 1
ATOM 747 C CA . TYR A 1 100 ? -11.673 0.454 17.571 1.00 93.31 100 TYR A CA 1
ATOM 748 C C . TYR A 1 100 ? -13.201 0.369 17.469 1.00 93.31 100 TYR A C 1
ATOM 750 O O . TYR A 1 100 ? -13.892 0.573 18.466 1.00 93.31 100 TYR A O 1
ATOM 758 N N . THR A 1 101 ? -13.757 0.030 16.305 1.00 93.19 101 THR A N 1
ATOM 759 C CA . THR A 1 101 ? -15.206 -0.156 16.146 1.00 93.19 101 THR A CA 1
ATOM 760 C C . THR A 1 101 ? -15.708 -1.329 16.976 1.00 93.19 101 THR A C 1
ATOM 762 O O . THR A 1 101 ? -16.710 -1.195 17.684 1.00 93.19 101 THR A O 1
ATOM 765 N N . HIS A 1 102 ? -14.974 -2.439 16.981 1.00 95.25 102 HIS A N 1
ATOM 766 C CA . HIS A 1 102 ? -15.303 -3.593 17.814 1.00 95.25 102 HIS A CA 1
ATOM 767 C C . HIS A 1 102 ? -15.226 -3.266 19.306 1.00 95.25 102 HIS A C 1
ATOM 769 O O . HIS A 1 102 ? -16.153 -3.595 20.045 1.00 95.25 102 HIS A O 1
ATOM 775 N N . ILE A 1 103 ? -14.183 -2.549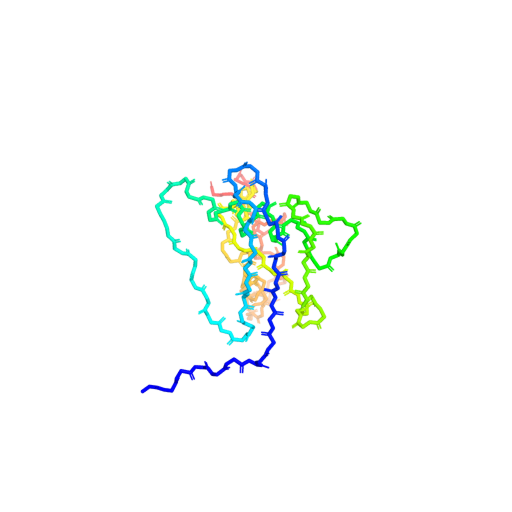 19.736 1.00 95.12 103 ILE A N 1
ATOM 776 C CA . ILE A 1 103 ? -14.035 -2.105 21.129 1.00 95.12 103 ILE A CA 1
ATOM 777 C C . ILE A 1 103 ? -15.229 -1.236 21.545 1.00 95.12 103 ILE A C 1
ATOM 779 O O . ILE A 1 103 ? -15.853 -1.500 22.570 1.00 95.12 103 ILE A O 1
ATOM 783 N N . ARG A 1 104 ? -15.603 -0.234 20.740 1.00 95.88 104 ARG A N 1
ATOM 784 C CA . ARG A 1 104 ? -16.737 0.658 21.048 1.00 95.88 104 ARG A CA 1
ATOM 785 C C . ARG A 1 104 ? -18.063 -0.086 21.154 1.00 95.88 104 ARG A C 1
ATOM 787 O O . ARG A 1 104 ? -18.850 0.195 22.055 1.00 95.88 104 ARG A O 1
ATOM 794 N N . ASN A 1 105 ? -18.309 -1.025 20.242 1.00 96.69 105 ASN A N 1
ATOM 795 C CA . ASN A 1 105 ? -19.515 -1.848 20.268 1.00 96.69 105 ASN A CA 1
ATOM 796 C C . ASN A 1 105 ? -19.539 -2.768 21.492 1.00 96.69 105 ASN A C 1
ATOM 798 O O . ASN A 1 105 ? -20.593 -2.943 22.099 1.00 96.69 105 ASN A O 1
ATOM 802 N N . TRP A 1 106 ? -18.385 -3.312 21.882 1.00 96.81 106 TRP A N 1
ATOM 803 C CA . TRP A 1 106 ? -18.265 -4.131 23.081 1.00 96.81 106 TRP A CA 1
ATOM 804 C C . TRP A 1 106 ? -18.558 -3.328 24.353 1.00 96.81 106 TRP A C 1
ATOM 806 O O . TRP A 1 106 ? -19.417 -3.742 25.129 1.00 96.81 106 TRP A O 1
ATOM 816 N N . TYR A 1 107 ? -17.967 -2.141 24.524 1.00 97.00 107 TYR A N 1
ATOM 817 C CA . TYR A 1 107 ? -18.276 -1.263 25.662 1.00 97.00 107 TYR A CA 1
ATOM 818 C C . TYR A 1 107 ? -19.758 -0.869 25.718 1.00 97.00 107 TYR A C 1
ATOM 820 O O . TYR A 1 107 ? -20.369 -0.932 26.780 1.00 97.00 107 TYR A O 1
ATOM 828 N N . ALA A 1 108 ? -20.370 -0.550 24.575 1.00 97.12 108 ALA A N 1
ATOM 829 C CA . ALA A 1 108 ? -21.803 -0.257 24.499 1.00 97.12 108 ALA A CA 1
ATOM 830 C C . ALA A 1 108 ? -22.703 -1.473 24.794 1.00 97.12 108 ALA A C 1
ATOM 832 O O . ALA A 1 108 ? -23.896 -1.316 25.050 1.00 97.12 108 ALA A O 1
ATOM 833 N N . SER A 1 109 ? -22.160 -2.693 24.739 1.00 97.25 109 SER A N 1
ATOM 834 C CA . SER A 1 109 ? -22.912 -3.916 25.025 1.00 97.25 109 SER A CA 1
ATOM 835 C C . SER A 1 109 ? -23.003 -4.253 26.519 1.00 97.25 109 SER A C 1
ATOM 837 O O . SER A 1 109 ? -23.872 -5.058 26.882 1.00 97.25 109 SER A O 1
ATOM 839 N N . LEU A 1 110 ? -22.154 -3.638 27.357 1.00 98.06 110 LEU A N 1
ATOM 840 C CA . LEU A 1 110 ? -22.090 -3.862 28.805 1.00 98.06 110 LEU A CA 1
ATOM 841 C C . LEU A 1 110 ? -23.393 -3.422 29.507 1.00 98.06 110 LEU A C 1
ATOM 843 O O . LEU A 1 110 ? -24.016 -2.450 29.064 1.00 98.06 110 LEU A O 1
ATOM 847 N N . PRO A 1 111 ? -23.826 -4.114 30.581 1.00 97.62 111 PRO A N 1
ATOM 848 C CA . PRO A 1 111 ? -25.053 -3.777 31.308 1.00 97.62 111 PRO A CA 1
ATOM 849 C C . PRO A 1 111 ? -25.103 -2.317 31.771 1.00 97.62 111 PRO A C 1
ATOM 851 O O . PRO A 1 111 ? -26.075 -1.620 31.493 1.00 97.62 111 PRO A O 1
ATOM 854 N N . GLU A 1 112 ? -24.018 -1.820 32.358 1.00 97.31 112 GLU A N 1
ATOM 855 C CA . GLU A 1 112 ? -23.905 -0.468 32.912 1.00 97.31 112 GLU A CA 1
ATOM 856 C C . GLU A 1 112 ? -24.038 0.603 31.820 1.00 97.31 112 GLU A C 1
ATOM 858 O O . GLU A 1 112 ? -24.657 1.654 32.013 1.00 97.31 112 GLU A O 1
ATOM 863 N N . ALA A 1 113 ? -23.487 0.318 30.634 1.00 96.69 113 ALA A N 1
ATOM 864 C CA . ALA A 1 113 ? -23.613 1.184 29.471 1.00 96.69 113 ALA A CA 1
ATOM 865 C C . ALA A 1 113 ? -25.061 1.222 28.965 1.00 96.69 113 ALA A C 1
ATOM 867 O O . ALA A 1 113 ? -25.565 2.297 28.645 1.00 96.69 113 ALA A O 1
ATOM 868 N N . LYS A 1 114 ? -25.755 0.077 28.936 1.00 96.19 114 LYS A N 1
ATOM 869 C CA . LYS A 1 114 ? -27.167 -0.002 28.526 1.00 96.19 114 LYS A CA 1
ATOM 870 C C . LYS A 1 114 ? -28.098 0.701 29.507 1.00 96.19 114 LYS A C 1
ATOM 872 O O . LYS A 1 114 ? -28.968 1.447 29.064 1.00 96.19 114 LYS A O 1
ATOM 877 N N . GLU A 1 115 ? -27.893 0.506 30.807 1.00 97.56 115 GLU A N 1
ATOM 878 C CA . GLU A 1 115 ? -28.630 1.200 31.873 1.00 97.56 115 GLU A CA 1
ATOM 879 C C . GLU A 1 115 ? -28.473 2.720 31.756 1.00 97.56 115 GLU A C 1
ATOM 881 O O . GLU A 1 115 ? -29.443 3.464 31.883 1.00 97.56 115 GLU A O 1
ATOM 886 N N . SER A 1 116 ? -27.267 3.168 31.403 1.00 95.56 116 SER A N 1
ATOM 887 C CA . SER A 1 116 ? -26.937 4.581 31.195 1.00 95.56 116 SER A CA 1
ATOM 888 C C . SER A 1 116 ? -27.249 5.097 29.779 1.00 95.56 116 SER A C 1
ATOM 890 O O . SER A 1 116 ? -26.872 6.217 29.442 1.00 95.56 116 SER A O 1
ATOM 892 N N . GLN A 1 117 ? -27.899 4.295 28.925 1.00 95.56 117 GLN A N 1
ATOM 893 C CA . GLN A 1 117 ? -28.232 4.626 27.527 1.00 95.56 117 GLN A CA 1
ATOM 894 C C . GLN A 1 117 ? -27.018 5.030 26.655 1.00 95.56 117 GLN A C 1
ATOM 896 O O . GLN A 1 117 ? -27.137 5.750 25.657 1.00 95.56 117 GLN A O 1
ATOM 901 N N . LEU A 1 118 ? -25.829 4.525 26.989 1.00 96.00 118 LEU A N 1
ATOM 902 C CA . LEU A 1 118 ? -24.588 4.791 26.271 1.00 96.00 118 LEU A CA 1
ATOM 903 C C . LEU A 1 118 ? -24.455 3.889 25.037 1.00 96.00 118 LEU A C 1
ATOM 905 O O . LEU A 1 118 ? -24.225 2.687 25.111 1.00 96.00 118 LEU A O 1
ATOM 909 N N . THR A 1 119 ? -24.539 4.503 23.861 1.00 95.69 119 THR A N 1
ATOM 910 C CA . THR A 1 119 ? -24.233 3.863 22.569 1.00 95.69 119 THR A CA 1
ATOM 911 C C . THR A 1 119 ? -22.735 3.872 22.227 1.00 95.69 119 THR A C 1
ATOM 913 O O . THR A 1 119 ? -21.957 4.636 22.797 1.00 95.69 119 THR A O 1
ATOM 916 N N . ALA A 1 120 ? -22.336 3.123 21.191 1.00 95.44 120 ALA A N 1
ATOM 917 C CA . ALA A 1 120 ? -20.967 3.089 20.653 1.00 95.44 120 ALA A CA 1
ATOM 918 C C . ALA A 1 120 ? -20.404 4.464 20.222 1.00 95.44 120 ALA A C 1
ATOM 920 O O . ALA A 1 120 ? -19.193 4.601 20.023 1.00 95.44 120 ALA A O 1
ATOM 921 N N . LYS A 1 121 ? -21.258 5.486 20.058 1.00 94.56 121 LYS A N 1
ATOM 922 C CA . LYS A 1 121 ? -20.832 6.874 19.810 1.00 94.56 121 LYS A CA 1
ATOM 923 C C . LYS A 1 121 ? -20.216 7.517 21.056 1.00 94.56 121 LYS A C 1
ATOM 925 O O . LYS A 1 121 ? -19.285 8.300 20.928 1.00 94.56 121 LYS A O 1
ATOM 930 N N . HIS A 1 122 ? -20.672 7.162 22.253 1.00 95.12 122 HIS A N 1
ATOM 931 C CA . HIS A 1 122 ? -20.127 7.721 23.493 1.00 95.12 122 HIS A CA 1
ATOM 932 C C . HIS A 1 122 ? -18.715 7.208 23.790 1.00 95.12 122 HIS A C 1
ATOM 934 O O . HIS A 1 122 ? -17.932 7.885 24.437 1.00 95.12 122 HIS A O 1
ATOM 940 N N . PHE A 1 123 ? -18.347 6.049 23.247 1.00 94.81 123 PHE A N 1
ATOM 941 C CA . PHE A 1 123 ? -17.002 5.489 23.385 1.00 94.81 123 PHE A CA 1
ATOM 942 C C . PHE A 1 123 ? -16.056 5.913 22.256 1.00 94.81 123 PHE A C 1
ATOM 944 O O . PHE A 1 123 ? -14.985 5.331 22.109 1.00 94.81 123 PHE A O 1
ATOM 951 N N . SER A 1 124 ? -16.449 6.892 21.433 1.00 93.19 124 SER A N 1
ATOM 952 C CA . SER A 1 124 ? -15.651 7.424 20.329 1.00 93.19 124 SER A CA 1
ATOM 953 C C . SER A 1 124 ? -15.046 8.784 20.685 1.00 93.19 124 SER A C 1
ATOM 955 O O . SER A 1 124 ? -15.769 9.757 20.891 1.00 93.19 124 SER A O 1
ATOM 957 N N . PHE A 1 125 ? -13.714 8.892 20.645 1.00 91.06 125 PHE A N 1
ATOM 958 C CA . PHE A 1 125 ? -13.011 10.175 20.805 1.00 91.06 125 PHE A CA 1
ATOM 959 C C . PHE A 1 125 ? -13.225 11.140 19.619 1.00 91.06 125 PHE A C 1
ATOM 961 O O . PHE A 1 125 ? -12.866 12.317 19.685 1.00 91.06 125 PHE A O 1
ATOM 968 N N . ASN A 1 126 ? -13.839 10.666 18.530 1.00 88.88 126 ASN A N 1
ATOM 969 C CA . ASN A 1 126 ? -14.135 11.457 17.333 1.00 88.88 126 ASN A CA 1
ATOM 970 C C . ASN A 1 126 ? -15.509 12.136 17.361 1.00 88.88 126 ASN A C 1
ATOM 972 O O . ASN A 1 126 ? -15.787 12.970 16.505 1.00 88.88 126 ASN A O 1
ATOM 976 N N . THR A 1 127 ? -16.366 11.809 18.327 1.00 89.38 127 THR A N 1
ATOM 977 C CA . THR A 1 127 ? -17.760 12.272 18.380 1.00 89.38 127 THR A CA 1
ATOM 978 C C . THR A 1 127 ? -18.022 13.091 19.636 1.00 89.38 127 THR A C 1
ATOM 980 O O . THR A 1 127 ? -17.595 12.720 20.727 1.00 89.38 127 THR A O 1
ATOM 983 N N . GLN A 1 128 ? -18.735 14.208 19.476 1.00 87.56 128 GLN A N 1
ATOM 984 C CA . GLN A 1 128 ? -19.186 15.031 20.600 1.00 87.56 128 GLN A CA 1
ATOM 985 C C . GLN A 1 128 ? -20.115 14.239 21.526 1.00 87.56 128 GLN A C 1
ATOM 987 O O . GLN A 1 128 ? -20.846 13.352 21.078 1.00 87.56 128 GLN A O 1
ATOM 992 N N . GLY A 1 129 ? -20.054 14.556 22.818 1.00 87.81 129 GLY A N 1
ATOM 993 C CA . GLY A 1 129 ? -20.832 13.908 23.880 1.00 87.81 129 GLY A CA 1
ATOM 994 C C . GLY A 1 129 ? -20.097 12.769 24.597 1.00 87.81 129 GLY A C 1
ATOM 995 O O . GLY A 1 129 ? -20.291 12.598 25.792 1.00 87.81 129 GLY A O 1
ATOM 996 N N . GLY A 1 130 ? -19.232 12.022 23.899 1.00 86.56 130 GLY A N 1
ATOM 997 C CA . GLY A 1 130 ? -18.431 10.929 24.482 1.00 86.56 130 GLY A CA 1
ATOM 998 C C . GLY A 1 130 ? -16.956 11.253 24.737 1.00 86.56 130 GLY A C 1
ATOM 999 O O . GLY A 1 130 ? -16.280 10.594 25.523 1.00 86.56 130 GLY A O 1
ATOM 1000 N N . ARG A 1 131 ? -16.437 12.270 24.049 1.00 93.12 131 ARG A N 1
ATOM 1001 C CA . ARG A 1 131 ? -15.041 12.708 24.146 1.00 93.12 131 ARG A CA 1
ATOM 1002 C C . ARG A 1 131 ? -14.875 13.813 25.192 1.00 93.12 131 ARG A C 1
ATOM 1004 O O . ARG A 1 131 ? -15.819 14.522 25.520 1.00 93.12 131 ARG A O 1
ATOM 1011 N N . CYS A 1 132 ? -13.639 14.040 25.627 1.00 91.38 132 CYS A N 1
ATOM 1012 C CA . CYS A 1 132 ? -13.286 15.267 26.339 1.00 91.38 132 CYS A CA 1
ATOM 1013 C C . CYS A 1 132 ? -13.428 16.467 25.391 1.00 91.38 132 CYS A C 1
ATOM 1015 O O . CYS A 1 132 ? -12.773 16.490 24.351 1.00 91.38 132 CYS A O 1
ATOM 1017 N N . GLU A 1 133 ? -14.251 17.463 25.729 1.00 92.75 133 GLU A N 1
ATOM 1018 C CA . GLU A 1 133 ? -14.425 18.652 24.878 1.00 92.75 133 GLU A CA 1
ATOM 1019 C C . GLU A 1 133 ? -13.258 19.647 24.988 1.00 92.75 133 GLU A C 1
ATOM 1021 O O . GLU A 1 133 ? -13.025 20.404 24.050 1.00 92.75 133 GLU A O 1
ATOM 1026 N N . THR A 1 134 ? -12.461 19.593 26.062 1.00 93.25 134 THR A N 1
ATOM 1027 C CA . THR A 1 134 ? -11.275 20.451 26.237 1.00 93.25 134 THR A CA 1
ATOM 1028 C C . THR A 1 134 ? -10.178 20.122 25.224 1.00 93.25 134 THR A C 1
ATOM 1030 O O . THR A 1 134 ? -9.749 20.998 24.481 1.00 93.25 134 THR A O 1
ATOM 1033 N N . CYS A 1 135 ? -9.744 18.857 25.149 1.00 91.50 135 CYS A N 1
ATOM 1034 C CA . CYS A 1 135 ? -8.766 18.406 24.146 1.00 91.50 135 CYS A CA 1
ATOM 1035 C C . CYS A 1 135 ? -9.430 17.871 22.870 1.00 91.50 135 CYS A C 1
ATOM 1037 O O . CYS A 1 135 ? -8.761 17.394 21.955 1.00 91.50 135 CYS A O 1
ATOM 1039 N N . GLN A 1 136 ? -10.764 17.894 22.814 1.00 90.31 136 GLN A N 1
ATOM 1040 C CA . GLN A 1 136 ? -11.574 17.369 21.716 1.00 90.31 136 GLN A CA 1
ATOM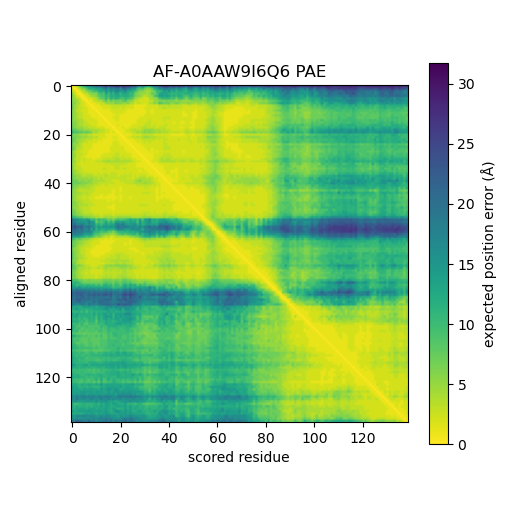 1041 C C . GLN A 1 136 ? -11.240 15.912 21.350 1.00 90.31 136 GLN A C 1
ATOM 1043 O O . GLN A 1 136 ? -11.408 15.524 20.194 1.00 90.31 136 GLN A O 1
ATOM 1048 N N . GLY A 1 137 ? -10.770 15.103 22.303 1.00 86.81 137 GLY A N 1
ATOM 1049 C CA . GLY A 1 137 ? -10.377 13.707 22.085 1.00 86.81 137 GLY A CA 1
ATOM 1050 C C . GLY A 1 137 ? -8.976 13.497 21.496 1.00 86.81 137 GLY A C 1
ATOM 1051 O O . GLY A 1 137 ? -8.720 12.418 20.970 1.00 86.81 137 GLY A O 1
ATOM 1052 N N . LEU A 1 138 ? -8.096 14.503 21.547 1.00 85.31 138 LEU A N 1
ATOM 1053 C CA . LEU A 1 138 ? -6.707 14.402 21.070 1.00 85.31 138 LEU A CA 1
ATOM 1054 C C . LEU A 1 138 ? -5.684 14.045 22.159 1.00 85.31 138 LEU A C 1
ATOM 1056 O O . LEU A 1 138 ? -4.576 13.644 21.812 1.00 85.31 138 LEU A O 1
ATOM 1060 N N . GLY A 1 139 ? -6.071 14.124 23.436 1.00 80.62 139 GLY A N 1
ATOM 1061 C CA . GLY A 1 139 ? -5.143 13.999 24.565 1.00 80.62 139 GLY A CA 1
ATOM 1062 C C . GLY A 1 139 ? -4.606 15.357 24.958 1.00 80.62 139 GLY A C 1
ATOM 1063 O O . GLY A 1 139 ? -3.754 15.886 24.217 1.00 80.62 139 GLY A O 1
#

InterPro domains:
  IPR027417 P-loop containing nucleoside triphosphate hydrolase [G3DSA:3.40.50.300] (7-83)
  IPR027417 P-loop containing nucleoside triphosphate hydrolase [SSF52540] (10-138)

Mean predicted aligned error: 7.91 Å

Sequence (139 aa):
SQRRAGNGRLLTIEDAHLRNLKHITTSFPLGWLISVTGVSGSGKSTLLFDLLAESGSDQSTPIGCKAITGWESVGQLITVDQSPVSRMQRSNIATYTDVYTHIRNWYASLPEAKESQLTAKHFSFNTQGGRCETCQGLG

Solvent-accessible surface area (backbone atoms only — not comparable to full-atom values): 8632 Å² total; per-residue (Å²): 134,88,75,78,71,56,73,86,45,51,39,32,42,35,44,29,41,46,88,82,38,79,57,44,65,53,73,46,61,39,68,53,92,82,83,90,85,77,64,90,89,71,38,64,61,48,54,51,50,70,26,54,54,66,31,55,83,59,78,86,62,57,57,47,30,76,41,72,47,44,52,94,78,52,93,75,90,83,88,85,78,87,69,74,94,60,93,52,89,86,62,47,72,44,62,73,70,47,52,43,58,56,52,19,47,51,57,29,66,36,69,71,28,50,77,68,69,38,48,43,56,42,64,26,46,88,34,86,90,37,29,53,76,89,56,55,45,69,116

Secondary structure (DSSP, 8-state):
--PPPP-S-EEEEEEE-STT--SEEEEEETTS-------TTSSHHIIIIIIIIHH-S-TT--SSSSEEE-GGG-S------SS-S-SSTT--HHHHSSHHHHHHHHHHHSHHHHHTT--TTTT-TTSTTTS-TTTTT--

Nearest PDB structures (foldseek):
  2r6f-assembly1_A  TM=9.047E-01  e=3.529E-09  Geobacillus stearothermophilus 10
  2r6f-assembly1_B  TM=8.983E-01  e=2.913E-09  Geobacillus stearothermophilus 10
  6n9l-assembly1_A  TM=9.185E-01  e=6.671E-08  Thermotoga maritima
  2vf7-assembly1_B  TM=7.540E-01  e=9.163E-07  Deinococcus radiodurans
  2vf7-assembly3_A  TM=7.736E-01  e=5.484E-06  Deinococcus radiodurans

Radius of gyration: 23.52 Å; Cα contacts (8 Å, |Δi|>4): 172; chains: 1; bounding box: 52×48×57 Å

Organism: Clostridium perfringens (NCBI:txid1502)

pLDDT: mean 89.22, std 9.15, range [59.72, 98.06]

Foldseek 3Di:
DDFFDFPQFKKWFAQQAPPPDDGDIDIDTHRHDDDDDDDPPPCPCVVPPVFVVVCFLPQPDRDRTPGIDRSVVPPGDDDDDPPPLDPDLQDDPCVSVVVLLVVLQVVCVDPVNVVVVHHSQLSDLCHPPNHDPVCSSND